Protein AF-A0A2A8VC37-F1 (afdb_monomer)

Structure (mmCIF, N/CA/C/O backbone):
data_AF-A0A2A8VC37-F1
#
_entry.id   AF-A0A2A8VC37-F1
#
loop_
_atom_site.group_PDB
_atom_site.id
_atom_site.type_symbol
_atom_site.label_atom_id
_atom_site.label_alt_id
_atom_site.label_comp_id
_atom_site.label_asym_id
_atom_site.label_entity_id
_atom_site.label_seq_id
_atom_site.pdbx_PDB_ins_code
_atom_site.Cartn_x
_atom_site.Cartn_y
_atom_site.Cartn_z
_atom_site.occupancy
_atom_site.B_iso_or_equiv
_atom_site.auth_seq_id
_atom_site.auth_comp_id
_atom_site.auth_asym_id
_atom_site.auth_atom_id
_atom_site.pdbx_PDB_model_num
ATOM 1 N N . MET A 1 1 ? -17.441 1.521 23.390 1.00 74.12 1 MET A N 1
ATOM 2 C CA . MET A 1 1 ? -16.051 1.049 23.567 1.00 74.12 1 MET A CA 1
ATOM 3 C C . MET A 1 1 ? -15.165 2.245 23.315 1.00 74.12 1 MET A C 1
ATOM 5 O O . MET A 1 1 ? -15.338 2.934 22.315 1.00 74.12 1 MET A O 1
ATOM 9 N N . LYS A 1 2 ? -14.264 2.540 24.245 1.00 77.69 2 LYS A N 1
ATOM 10 C CA . LYS A 1 2 ? -13.383 3.697 24.171 1.00 77.69 2 LYS A CA 1
ATOM 11 C C . LYS A 1 2 ? -12.155 3.332 23.358 1.00 77.69 2 LYS A C 1
ATOM 13 O O . LYS A 1 2 ? -11.422 2.411 23.681 1.00 77.69 2 LYS A O 1
ATOM 18 N N . ILE A 1 3 ? -11.922 4.068 22.295 1.00 78.69 3 ILE A N 1
ATOM 19 C CA . ILE A 1 3 ? -10.670 4.030 21.562 1.00 78.69 3 ILE A CA 1
ATOM 20 C C . ILE A 1 3 ? -9.767 5.064 22.212 1.00 78.69 3 ILE A C 1
ATOM 22 O O . ILE A 1 3 ? -10.138 6.239 22.243 1.00 78.69 3 ILE A O 1
ATOM 26 N N . ARG A 1 4 ? -8.609 4.648 22.724 1.00 81.12 4 ARG A N 1
ATOM 27 C CA . ARG A 1 4 ? -7.583 5.562 23.235 1.00 81.12 4 ARG A CA 1
ATOM 28 C C . ARG A 1 4 ? -6.394 5.565 22.295 1.00 81.12 4 ARG A C 1
ATOM 30 O O . ARG A 1 4 ? -5.964 4.511 21.841 1.00 81.12 4 ARG A O 1
ATOM 37 N N . ASP A 1 5 ? -5.849 6.745 22.031 1.00 82.25 5 ASP A N 1
ATOM 38 C CA . ASP A 1 5 ? -4.567 6.861 21.348 1.00 82.25 5 ASP A CA 1
ATOM 39 C C . ASP A 1 5 ? -3.414 7.277 22.261 1.00 82.25 5 ASP A C 1
ATOM 41 O O . ASP A 1 5 ? -3.589 7.695 23.406 1.00 82.25 5 ASP A O 1
ATOM 45 N N . GLU A 1 6 ? -2.207 7.198 21.708 1.00 81.94 6 GLU A N 1
ATOM 46 C CA . GLU A 1 6 ? -0.953 7.563 22.378 1.00 81.94 6 GLU A CA 1
ATOM 47 C C . GLU A 1 6 ? -0.865 9.061 22.739 1.00 81.94 6 GLU A C 1
ATOM 49 O O . GLU A 1 6 ? 0.010 9.482 23.494 1.00 81.94 6 GLU A O 1
ATOM 54 N N . LEU A 1 7 ? -1.783 9.882 22.216 1.00 80.81 7 LEU A N 1
ATOM 55 C CA . LEU A 1 7 ? -1.942 11.299 22.542 1.00 80.81 7 LEU A CA 1
ATOM 56 C C . LEU A 1 7 ? -3.051 11.530 23.585 1.00 80.81 7 LEU A C 1
ATOM 58 O O . LEU A 1 7 ? -3.430 12.678 23.826 1.00 80.81 7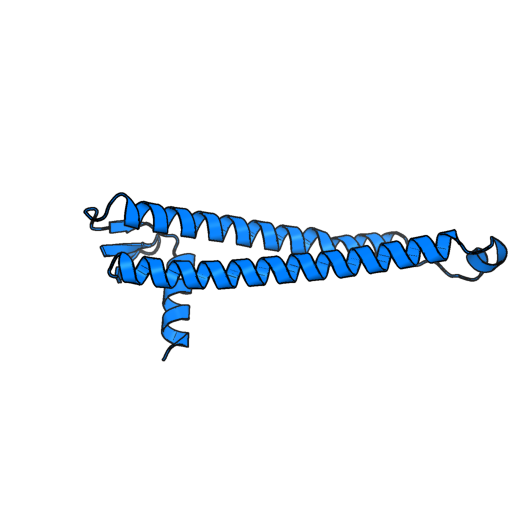 LEU A O 1
ATOM 62 N N . ASN A 1 8 ? -3.559 10.463 24.213 1.00 77.25 8 ASN A N 1
ATOM 63 C CA . ASN A 1 8 ? -4.683 10.459 25.150 1.00 77.25 8 ASN A CA 1
ATOM 64 C C . ASN A 1 8 ? -5.996 11.015 24.568 1.00 77.25 8 ASN A C 1
ATOM 66 O O . ASN A 1 8 ? -6.872 11.455 25.320 1.00 77.25 8 ASN A O 1
ATOM 70 N N . ARG A 1 9 ? -6.176 10.994 23.242 1.00 79.94 9 ARG A N 1
ATOM 71 C CA . ARG A 1 9 ? -7.488 11.249 22.637 1.00 79.94 9 ARG A CA 1
ATOM 72 C C . ARG A 1 9 ? -8.350 10.019 22.871 1.00 79.94 9 ARG A C 1
ATOM 74 O O . ARG A 1 9 ? -7.909 8.896 22.639 1.00 79.94 9 ARG A O 1
ATOM 81 N N . THR A 1 10 ? -9.575 10.247 23.327 1.00 79.62 10 THR A N 1
ATOM 82 C CA . THR 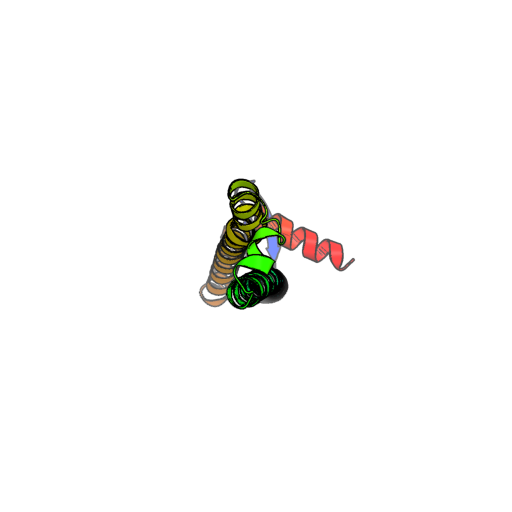A 1 10 ? -10.558 9.185 23.532 1.00 79.62 10 THR A CA 1
ATOM 83 C C . THR A 1 10 ? -11.746 9.406 22.613 1.00 79.62 10 THR A C 1
ATOM 85 O O . THR A 1 10 ? -12.276 10.514 22.531 1.00 79.62 10 THR A O 1
ATOM 88 N N . LEU A 1 11 ? -12.144 8.361 21.895 1.00 79.19 11 LEU A N 1
ATOM 89 C CA . LEU A 1 11 ? -13.354 8.347 21.079 1.00 79.19 11 LEU A CA 1
ATOM 90 C C . LEU A 1 11 ? -14.231 7.189 21.536 1.00 79.19 11 LEU A C 1
ATOM 92 O O . LEU A 1 11 ? -13.720 6.100 21.770 1.00 79.19 11 LEU A O 1
ATOM 96 N N . ASP A 1 12 ? -15.534 7.410 21.665 1.00 81.94 12 ASP A N 1
ATOM 97 C CA . ASP A 1 12 ? -16.471 6.341 22.013 1.00 81.94 12 ASP A CA 1
ATOM 98 C C . ASP A 1 12 ? -17.176 5.854 20.748 1.00 81.94 12 ASP A C 1
ATOM 100 O O . ASP A 1 12 ? -17.815 6.644 20.052 1.00 81.94 12 ASP A O 1
ATOM 104 N N . TYR A 1 13 ? -17.023 4.566 20.454 1.00 79.44 13 TYR A N 1
ATOM 105 C CA . TYR A 1 13 ? -17.675 3.889 19.337 1.00 79.44 13 TYR A CA 1
ATOM 106 C C . TYR A 1 13 ? -18.244 2.546 19.791 1.00 79.44 13 TYR A C 1
ATOM 108 O O . TYR A 1 13 ? -17.675 1.864 20.651 1.00 79.44 13 TYR A O 1
ATOM 116 N N . ALA A 1 14 ? -19.359 2.126 19.196 1.00 82.75 14 ALA A N 1
ATOM 117 C CA . ALA A 1 14 ? -19.774 0.730 19.283 1.00 82.75 14 ALA A CA 1
ATOM 118 C C . ALA A 1 14 ? -18.787 -0.149 18.490 1.00 82.75 14 ALA A C 1
ATOM 120 O O . ALA A 1 14 ? -18.290 0.279 17.449 1.00 82.75 14 ALA A O 1
ATOM 121 N N . CYS A 1 15 ? -18.507 -1.374 18.952 1.00 81.25 15 CYS A N 1
ATOM 122 C CA . CYS A 1 15 ? -17.599 -2.289 18.242 1.00 81.25 15 CYS A CA 1
ATOM 123 C C . CYS A 1 15 ? -18.045 -2.552 16.799 1.00 81.25 15 CYS A C 1
ATOM 125 O O . CYS A 1 15 ? -17.202 -2.610 15.905 1.00 81.25 15 CYS A O 1
ATOM 127 N N . ASP A 1 16 ? -19.354 -2.679 16.578 1.00 83.94 16 ASP A N 1
ATOM 128 C CA . ASP A 1 16 ? -19.926 -2.919 15.251 1.00 83.94 16 ASP A CA 1
ATOM 129 C C . ASP A 1 16 ? -19.687 -1.717 14.325 1.00 83.94 16 ASP A C 1
ATOM 131 O O . ASP A 1 16 ? -19.114 -1.868 13.250 1.00 83.94 16 ASP A O 1
ATOM 135 N N . GLU A 1 17 ? -20.009 -0.506 14.794 1.00 85.31 17 GLU A N 1
ATOM 136 C CA . GLU A 1 17 ? -19.792 0.743 14.049 1.00 85.31 17 GLU A CA 1
ATOM 137 C C . GLU A 1 17 ? -18.307 0.961 13.726 1.00 85.31 17 GLU A C 1
ATOM 139 O O . GLU A 1 17 ? -17.946 1.301 12.599 1.00 85.31 17 GLU A O 1
ATOM 144 N N . LEU A 1 18 ? -17.426 0.724 14.702 1.00 85.25 18 LEU A N 1
ATOM 145 C CA . LEU A 1 18 ? -15.985 0.833 14.501 1.00 85.25 18 LEU A CA 1
ATOM 146 C C . LEU A 1 18 ? -15.486 -0.182 13.471 1.00 85.25 18 LEU A C 1
ATOM 148 O O . LEU A 1 18 ? -14.667 0.160 12.620 1.00 85.25 18 LEU A O 1
ATOM 152 N N . THR A 1 19 ? -15.972 -1.420 13.542 1.00 88.25 19 THR A N 1
ATOM 153 C CA . THR A 1 19 ? -15.583 -2.480 12.610 1.00 88.25 19 THR A CA 1
ATOM 154 C C . THR A 1 19 ? -16.000 -2.133 11.186 1.00 88.25 19 THR A C 1
ATOM 156 O O . THR A 1 19 ? -15.185 -2.285 10.278 1.00 88.25 19 THR A O 1
ATOM 159 N N . ASP A 1 20 ? -17.208 -1.603 10.991 1.00 90.19 20 ASP A N 1
ATOM 160 C CA . ASP A 1 20 ? -17.694 -1.171 9.678 1.00 90.19 20 ASP A CA 1
ATOM 161 C C . ASP A 1 20 ? -16.838 -0.033 9.101 1.00 90.19 20 ASP A C 1
ATOM 163 O O . ASP A 1 20 ? -16.380 -0.117 7.958 1.00 90.19 20 ASP A O 1
ATOM 167 N N . ILE A 1 21 ? -16.538 0.994 9.907 1.00 89.81 21 ILE A N 1
ATOM 168 C CA . ILE A 1 21 ? -15.662 2.109 9.503 1.00 89.81 21 ILE A CA 1
ATOM 169 C C . ILE A 1 21 ? -14.271 1.592 9.116 1.00 89.81 21 ILE A C 1
ATOM 171 O O . ILE A 1 21 ? -13.726 1.946 8.069 1.00 89.81 21 ILE A O 1
ATOM 175 N N . LEU A 1 22 ? -13.680 0.740 9.953 1.00 91.00 22 LEU A N 1
ATOM 176 C CA . LEU A 1 22 ? -12.353 0.181 9.719 1.00 91.00 22 LEU A CA 1
ATOM 177 C C . LEU A 1 22 ? -12.311 -0.719 8.479 1.00 91.00 22 LEU A C 1
ATOM 179 O O . LEU A 1 22 ? -11.320 -0.706 7.745 1.00 91.00 22 LEU A O 1
ATOM 183 N N . GLN A 1 23 ? -13.377 -1.473 8.216 1.00 93.19 23 GLN A N 1
ATOM 184 C CA . GLN A 1 23 ? -13.493 -2.330 7.042 1.00 93.19 23 GLN A CA 1
ATOM 185 C C . GLN A 1 23 ? -13.562 -1.509 5.746 1.00 93.19 23 GLN A C 1
ATOM 187 O O . GLN A 1 23 ? -12.969 -1.905 4.735 1.00 93.19 23 GLN A O 1
ATOM 192 N N . ASP A 1 24 ? -14.226 -0.354 5.772 1.00 92.81 24 ASP A N 1
ATOM 193 C CA . ASP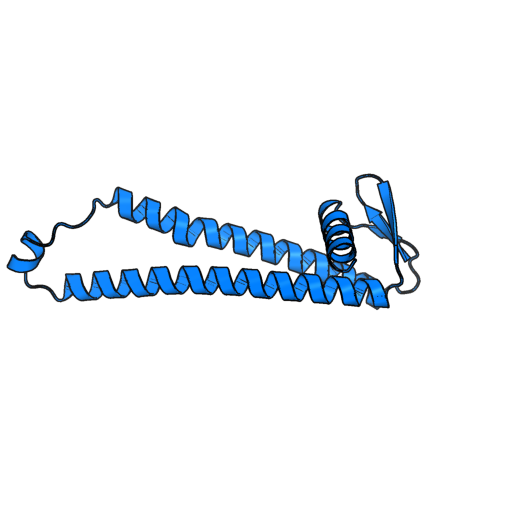 A 1 24 ? -14.273 0.548 4.624 1.00 92.81 24 ASP A CA 1
ATOM 194 C C . ASP A 1 24 ? -12.919 1.234 4.379 1.00 92.81 24 ASP A C 1
ATOM 196 O O . ASP A 1 24 ? -12.378 1.182 3.269 1.00 92.81 24 ASP A O 1
ATOM 200 N N . ILE A 1 25 ? -12.278 1.748 5.438 1.00 92.44 25 ILE A N 1
ATOM 201 C CA . ILE A 1 25 ? -10.911 2.294 5.362 1.00 92.44 25 ILE A CA 1
ATOM 202 C C . ILE A 1 25 ? -9.947 1.242 4.799 1.00 92.44 25 ILE A C 1
ATOM 204 O O . ILE A 1 25 ? -9.158 1.537 3.896 1.00 92.44 25 ILE A O 1
ATOM 208 N N . LYS A 1 26 ? -10.022 -0.003 5.287 1.00 93.88 26 LYS A N 1
ATOM 209 C CA . LYS A 1 26 ? -9.228 -1.120 4.764 1.00 93.88 26 LYS A CA 1
ATOM 210 C C . LYS A 1 26 ? -9.463 -1.321 3.268 1.00 93.88 26 LYS A C 1
ATOM 212 O O . LYS A 1 26 ? -8.490 -1.405 2.520 1.00 93.88 26 LYS A O 1
ATOM 217 N N . SER A 1 27 ? -10.717 -1.342 2.825 1.00 94.88 27 SER A N 1
ATOM 218 C CA . SER A 1 27 ? -11.076 -1.532 1.413 1.00 94.88 27 SER A CA 1
ATOM 219 C C . SER A 1 27 ? -10.503 -0.419 0.526 1.00 94.88 27 SER A C 1
ATOM 221 O O . SER A 1 27 ? -9.914 -0.686 -0.525 1.00 94.88 27 SER A O 1
ATOM 223 N N . HIS A 1 28 ? -10.571 0.835 0.981 1.00 93.56 28 HIS A N 1
ATOM 224 C CA . HIS A 1 28 ? -9.945 1.968 0.297 1.00 93.56 28 HIS A CA 1
ATOM 225 C C . HIS A 1 28 ? -8.419 1.827 0.187 1.00 93.56 28 HIS A C 1
ATOM 227 O O . HIS A 1 28 ? -7.837 2.096 -0.868 1.00 93.56 28 HIS A O 1
ATOM 233 N N . ARG A 1 29 ? -7.758 1.368 1.253 1.00 93.12 29 ARG A N 1
ATOM 234 C CA . ARG A 1 29 ? -6.305 1.133 1.270 1.00 93.12 29 ARG A CA 1
ATOM 235 C C . ARG A 1 29 ? -5.889 -0.037 0.381 1.00 93.12 29 ARG A C 1
ATOM 237 O O . ARG A 1 29 ? -4.859 0.037 -0.290 1.00 93.12 29 ARG A O 1
ATOM 244 N N . GLU A 1 30 ? -6.685 -1.099 0.328 1.00 94.94 30 GLU A N 1
ATOM 245 C CA . GLU A 1 30 ? -6.473 -2.220 -0.591 1.00 94.94 30 GLU A CA 1
ATOM 246 C C . GLU A 1 30 ? -6.567 -1.767 -2.052 1.00 94.94 30 GLU A C 1
ATOM 248 O O . GLU A 1 30 ? -5.699 -2.114 -2.859 1.00 94.94 30 GLU A O 1
ATOM 253 N N . HIS A 1 31 ? -7.540 -0.910 -2.371 1.00 96.06 31 HIS A N 1
ATOM 254 C CA . HIS A 1 31 ? -7.655 -0.308 -3.696 1.00 96.06 31 HIS A CA 1
ATOM 255 C C . HIS A 1 31 ? -6.426 0.543 -4.060 1.00 96.06 31 HIS A C 1
ATOM 257 O O . HIS A 1 31 ? -5.842 0.366 -5.131 1.00 96.06 31 HIS A O 1
ATOM 263 N N . GLU A 1 32 ? -5.971 1.413 -3.151 1.00 94.62 32 GLU A N 1
ATOM 264 C CA . GLU A 1 32 ? -4.757 2.225 -3.331 1.00 94.62 32 GLU A CA 1
ATOM 265 C C . GLU A 1 32 ? -3.516 1.346 -3.586 1.00 94.62 32 GLU A C 1
ATOM 267 O O . GLU A 1 32 ? -2.708 1.610 -4.487 1.00 94.62 32 GLU A O 1
ATOM 272 N N . MET A 1 33 ? -3.381 0.252 -2.833 1.00 95.81 33 MET A N 1
ATOM 273 C CA . MET A 1 33 ? -2.312 -0.723 -3.027 1.00 95.81 33 MET A CA 1
ATOM 274 C C . MET A 1 33 ? -2.371 -1.357 -4.427 1.00 95.81 33 MET A C 1
ATOM 276 O O . MET A 1 33 ? -1.329 -1.523 -5.073 1.00 95.81 33 MET A O 1
ATOM 280 N N . ASP A 1 34 ? -3.556 -1.723 -4.907 1.00 96.50 34 ASP A N 1
ATOM 281 C CA . ASP A 1 34 ? -3.726 -2.327 -6.227 1.00 96.50 34 ASP A CA 1
ATOM 282 C C . ASP A 1 34 ? -3.448 -1.341 -7.363 1.00 96.50 34 ASP A C 1
ATOM 284 O O . ASP A 1 34 ? -2.811 -1.715 -8.357 1.00 96.50 34 ASP A O 1
ATOM 288 N N . GLU A 1 35 ? -3.782 -0.061 -7.194 1.00 96.75 35 GLU A N 1
ATOM 289 C CA . GLU A 1 35 ? -3.347 0.975 -8.128 1.00 96.75 35 GLU A CA 1
ATOM 290 C C . GLU A 1 35 ? -1.820 1.063 -8.221 1.00 96.75 35 GLU A C 1
ATOM 292 O O . GLU A 1 35 ? -1.264 1.164 -9.320 1.00 96.75 35 GLU A O 1
ATOM 297 N N . LEU A 1 36 ? -1.116 1.037 -7.084 1.00 95.56 36 LEU A N 1
ATOM 298 C CA . LEU A 1 36 ? 0.348 1.087 -7.060 1.00 95.56 36 LEU A CA 1
ATOM 299 C C . LEU A 1 36 ? 0.951 -0.125 -7.775 1.00 95.56 36 LEU A C 1
ATOM 301 O O . LEU A 1 36 ? 1.845 0.046 -8.611 1.00 95.56 36 LEU A O 1
ATOM 305 N N . LYS A 1 37 ? 0.425 -1.331 -7.522 1.00 95.50 37 LYS A N 1
ATOM 306 C CA . LYS A 1 37 ? 0.830 -2.551 -8.240 1.00 95.50 37 LYS A CA 1
ATOM 307 C C . LYS A 1 37 ? 0.595 -2.415 -9.742 1.00 95.50 37 LYS A C 1
ATOM 309 O O . LYS A 1 37 ? 1.480 -2.744 -10.532 1.00 95.50 37 LYS A O 1
ATOM 314 N N . HIS A 1 38 ? -0.559 -1.891 -10.153 1.00 96.81 38 HIS A N 1
ATOM 315 C CA . HIS A 1 38 ? -0.870 -1.686 -11.565 1.00 96.81 38 HIS A CA 1
ATOM 316 C C . HIS A 1 38 ? 0.096 -0.687 -12.222 1.00 96.81 38 HIS A C 1
ATOM 318 O O . HIS A 1 38 ? 0.603 -0.927 -13.321 1.00 96.81 38 HIS A O 1
ATOM 324 N N . LYS A 1 39 ? 0.418 0.412 -11.529 1.00 95.44 39 LYS A N 1
ATOM 325 C CA . LYS A 1 39 ? 1.384 1.419 -11.988 1.00 95.44 39 LYS A CA 1
ATOM 326 C C . LYS A 1 39 ? 2.803 0.839 -12.120 1.00 95.44 39 LYS A C 1
ATOM 328 O O . LYS A 1 39 ? 3.508 1.219 -13.056 1.00 95.44 39 LYS A O 1
ATOM 333 N N . ILE A 1 40 ? 3.221 -0.067 -11.228 1.0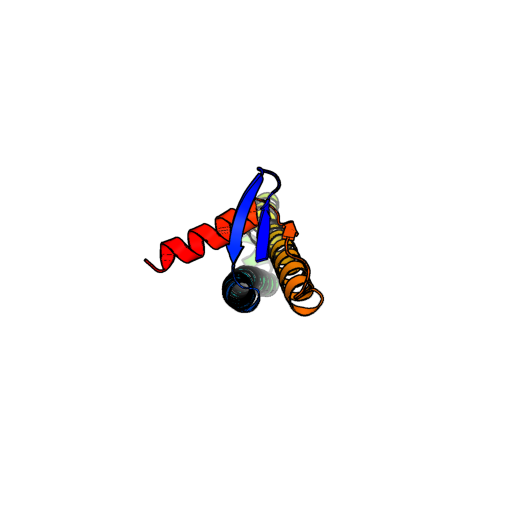0 95.38 40 ILE A N 1
ATOM 334 C CA . ILE A 1 40 ? 4.493 -0.810 -11.340 1.00 95.38 40 ILE A CA 1
ATOM 335 C C . ILE A 1 40 ? 4.459 -1.733 -12.562 1.00 95.38 40 ILE A C 1
ATOM 337 O O . ILE A 1 40 ? 5.318 -1.621 -13.433 1.00 95.38 40 ILE A O 1
ATOM 341 N N . LYS A 1 41 ? 3.427 -2.577 -12.678 1.00 96.06 41 LYS A N 1
ATOM 342 C CA . LYS A 1 41 ? 3.285 -3.537 -13.782 1.00 96.06 41 LYS A CA 1
ATOM 343 C C . LYS A 1 41 ? 3.349 -2.852 -15.147 1.00 96.06 41 LYS A C 1
ATOM 345 O O . LYS A 1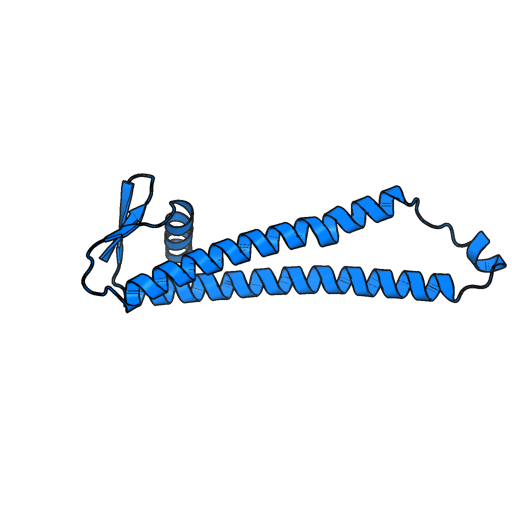 41 ? 4.095 -3.278 -16.021 1.00 96.06 41 LYS A O 1
ATOM 350 N N . ARG A 1 42 ? 2.635 -1.734 -15.317 1.00 96.06 42 ARG A N 1
ATOM 351 C CA . ARG A 1 42 ? 2.676 -0.942 -16.557 1.00 96.06 42 ARG A CA 1
ATOM 352 C C . ARG A 1 42 ? 4.075 -0.429 -16.898 1.00 96.06 42 ARG A C 1
ATOM 354 O O . ARG A 1 42 ? 4.427 -0.379 -18.075 1.00 96.06 42 ARG A O 1
ATOM 361 N N . TYR A 1 43 ? 4.851 -0.014 -15.897 1.00 94.69 43 TYR A N 1
ATOM 362 C CA . TYR A 1 43 ? 6.228 0.430 -16.106 1.00 94.69 43 TYR A CA 1
ATOM 363 C C . TYR A 1 43 ? 7.120 -0.735 -16.55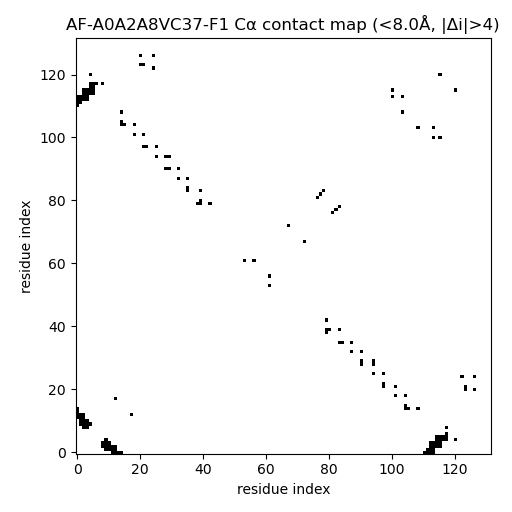3 1.00 94.69 43 TYR A C 1
ATOM 365 O O . TYR A 1 43 ? 7.844 -0.609 -17.539 1.00 94.69 43 TYR A O 1
ATOM 373 N N . GLU A 1 44 ? 7.023 -1.881 -15.879 1.00 93.50 44 GLU A N 1
ATOM 374 C CA . GLU A 1 44 ? 7.811 -3.072 -16.207 1.00 93.50 44 GLU A CA 1
ATOM 375 C C . GLU A 1 44 ? 7.467 -3.643 -17.585 1.00 93.50 44 GLU A C 1
ATOM 377 O O . GLU A 1 44 ? 8.370 -3.965 -18.356 1.00 93.50 44 GLU A O 1
ATOM 382 N N . ASP A 1 45 ? 6.181 -3.715 -17.935 1.00 95.06 45 ASP A N 1
ATOM 383 C CA . ASP A 1 45 ? 5.735 -4.192 -19.246 1.00 95.06 45 ASP A CA 1
ATOM 384 C C . ASP A 1 45 ? 6.236 -3.270 -20.368 1.00 95.06 45 ASP A C 1
ATOM 386 O O . ASP A 1 45 ? 6.736 -3.750 -21.390 1.00 95.06 45 ASP A O 1
ATOM 390 N N . LYS A 1 46 ? 6.203 -1.945 -20.153 1.00 92.81 46 LYS A N 1
ATOM 391 C CA . LYS A 1 46 ? 6.790 -0.970 -21.083 1.00 92.81 46 LYS A CA 1
ATOM 392 C C . LYS A 1 46 ? 8.297 -1.190 -21.241 1.00 92.81 46 LYS A C 1
ATOM 394 O O . LYS A 1 46 ? 8.781 -1.263 -22.369 1.00 92.81 46 LYS A O 1
ATOM 399 N N . LYS A 1 47 ? 9.039 -1.348 -20.138 1.00 90.81 47 LYS A N 1
ATOM 400 C CA . LYS A 1 47 ? 10.489 -1.603 -20.182 1.00 90.81 47 LYS A CA 1
ATOM 401 C C . LYS A 1 47 ? 10.825 -2.917 -20.880 1.00 90.81 47 LYS A C 1
ATOM 403 O O . LYS A 1 47 ? 11.721 -2.946 -21.720 1.00 90.81 47 LYS A O 1
ATOM 408 N N . ARG A 1 48 ? 10.071 -3.986 -20.620 1.00 90.50 48 ARG A N 1
ATOM 409 C CA . ARG A 1 48 ? 10.250 -5.280 -21.292 1.00 90.50 48 ARG A CA 1
ATOM 410 C C . ARG A 1 48 ? 10.007 -5.174 -22.798 1.00 90.50 48 ARG A C 1
ATOM 412 O O . ARG A 1 48 ? 10.747 -5.777 -23.576 1.00 90.50 48 ARG A O 1
ATOM 419 N N . ALA A 1 49 ? 9.007 -4.401 -23.220 1.00 91.69 49 ALA A N 1
ATOM 420 C CA . ALA A 1 49 ? 8.739 -4.155 -24.634 1.00 91.69 49 ALA A CA 1
ATOM 421 C C . ALA A 1 49 ? 9.876 -3.357 -25.301 1.00 91.69 49 ALA A C 1
ATOM 423 O O . ALA A 1 49 ? 10.348 -3.756 -26.365 1.00 91.69 49 ALA A O 1
ATOM 424 N N . GLU A 1 50 ? 10.370 -2.295 -24.652 1.00 88.81 50 GLU A N 1
ATOM 425 C CA . GLU A 1 50 ? 11.523 -1.503 -25.116 1.00 88.81 50 GLU A CA 1
ATOM 426 C C . GLU A 1 50 ? 12.784 -2.367 -25.272 1.00 88.81 50 GLU A C 1
ATOM 428 O O . GLU A 1 50 ? 13.470 -2.307 -26.296 1.00 88.81 50 GLU A O 1
ATOM 433 N N . GLU A 1 51 ? 13.078 -3.217 -24.287 1.00 87.44 51 GLU A N 1
ATOM 434 C CA . GLU A 1 51 ? 14.224 -4.125 -24.331 1.00 87.44 51 GLU A CA 1
ATOM 435 C C . GLU A 1 51 ? 14.089 -5.187 -25.420 1.00 87.44 51 GLU A C 1
ATOM 437 O O . GLU A 1 51 ? 15.060 -5.470 -26.125 1.00 87.44 51 GLU A O 1
ATOM 442 N N . THR A 1 52 ? 12.899 -5.767 -25.578 1.00 89.44 52 THR A N 1
ATOM 443 C CA . THR A 1 52 ? 12.622 -6.774 -26.613 1.00 89.44 52 THR A CA 1
ATOM 444 C C . THR A 1 52 ? 12.773 -6.168 -28.004 1.00 89.44 52 THR A C 1
ATOM 446 O O . THR A 1 52 ? 13.469 -6.730 -28.855 1.00 89.44 52 THR A O 1
ATOM 449 N N . PHE A 1 53 ? 12.207 -4.977 -28.210 1.00 87.38 53 PHE A N 1
ATOM 450 C CA . PHE A 1 53 ? 12.369 -4.212 -29.440 1.00 87.38 53 PHE A CA 1
ATOM 451 C C . PHE A 1 53 ? 13.847 -3.937 -29.719 1.00 87.38 53 PHE A C 1
ATOM 453 O O . PHE A 1 53 ? 14.345 -4.317 -30.777 1.00 87.38 53 PHE A O 1
ATOM 460 N N . TYR A 1 54 ? 14.587 -3.384 -28.753 1.00 84.31 54 TYR A N 1
ATOM 461 C CA . TYR A 1 54 ? 16.012 -3.105 -28.923 1.00 84.31 54 TYR A CA 1
ATOM 462 C C . TYR A 1 54 ? 16.817 -4.371 -29.234 1.00 84.31 54 TYR A C 1
ATOM 464 O O . TYR A 1 54 ? 17.665 -4.358 -30.124 1.00 84.31 54 TYR A O 1
ATOM 472 N N . ARG A 1 55 ? 16.547 -5.491 -28.549 1.00 85.56 55 ARG A N 1
ATOM 473 C CA . ARG A 1 55 ? 17.215 -6.775 -28.814 1.00 85.56 55 ARG A CA 1
ATOM 474 C C . ARG A 1 55 ? 16.980 -7.255 -30.246 1.00 85.56 55 ARG A C 1
ATOM 476 O O . ARG A 1 55 ? 17.949 -7.707 -30.859 1.00 85.56 55 ARG A O 1
ATOM 483 N N . SER A 1 56 ? 15.764 -7.086 -30.771 1.00 88.19 56 SER A N 1
ATOM 484 C CA . SER A 1 56 ? 15.372 -7.468 -32.137 1.00 88.19 56 SER A CA 1
ATOM 485 C C . SER A 1 56 ? 16.027 -6.632 -33.248 1.00 88.19 56 SER A C 1
ATOM 487 O O . SER A 1 56 ? 16.072 -7.063 -34.398 1.00 88.19 56 SER A O 1
ATOM 489 N N . LEU A 1 57 ? 16.575 -5.452 -32.926 1.00 87.00 57 LEU A N 1
ATOM 490 C CA . LEU A 1 57 ? 17.237 -4.594 -33.910 1.00 87.00 57 LEU A CA 1
ATOM 491 C C . LEU A 1 57 ? 18.565 -5.192 -34.400 1.00 87.00 57 LEU A C 1
ATOM 493 O O . LEU A 1 57 ? 19.349 -5.765 -33.633 1.00 87.00 57 LEU A O 1
ATOM 497 N N . SER A 1 58 ? 18.857 -4.972 -35.685 1.00 87.12 58 SER A N 1
ATOM 498 C CA . SER A 1 58 ? 20.156 -5.296 -36.280 1.00 87.12 58 SER A CA 1
ATOM 499 C C . SER A 1 58 ? 21.279 -4.416 -35.700 1.00 87.12 58 SER A C 1
ATOM 501 O O . SER A 1 58 ? 21.002 -3.314 -35.215 1.00 87.12 58 SER A O 1
ATOM 503 N N . PRO A 1 59 ? 22.555 -4.849 -35.763 1.00 82.62 59 PRO A N 1
ATOM 504 C CA . PRO A 1 59 ? 23.685 -4.091 -35.212 1.00 82.62 59 PRO A CA 1
ATOM 505 C C . PRO A 1 59 ? 23.784 -2.654 -35.741 1.00 82.62 59 PRO A C 1
ATOM 507 O O . PRO A 1 59 ? 24.012 -1.728 -34.969 1.00 82.62 59 PRO A O 1
ATOM 510 N N . VAL A 1 60 ? 23.520 -2.456 -37.037 1.00 86.19 60 VAL A N 1
ATOM 511 C CA . VAL A 1 60 ? 23.516 -1.126 -37.668 1.00 86.19 60 VAL A CA 1
ATOM 512 C C . VAL A 1 60 ? 22.427 -0.242 -37.058 1.00 86.19 60 VAL A C 1
ATOM 514 O O . VAL A 1 60 ? 22.695 0.890 -36.676 1.00 86.19 60 VAL A O 1
ATOM 517 N N . ARG A 1 61 ? 21.204 -0.760 -36.884 1.00 82.94 61 ARG A N 1
ATOM 518 C CA . ARG A 1 61 ? 20.105 -0.000 -36.263 1.00 82.94 61 ARG A CA 1
ATOM 519 C C . ARG A 1 61 ? 20.350 0.279 -34.778 1.00 82.94 61 ARG A C 1
ATOM 521 O O . ARG A 1 61 ? 19.970 1.344 -34.312 1.00 82.94 61 ARG A O 1
ATOM 528 N N . LYS A 1 62 ? 21.010 -0.630 -34.049 1.00 83.00 62 LYS A N 1
ATOM 529 C CA . LYS A 1 62 ? 21.418 -0.413 -32.647 1.00 83.00 62 LYS A CA 1
ATOM 530 C C . LYS A 1 62 ? 22.408 0.739 -32.503 1.00 83.00 62 LYS A C 1
ATOM 532 O O . LYS A 1 62 ? 22.302 1.491 -31.547 1.00 83.00 62 LYS A O 1
ATOM 537 N N . PHE A 1 63 ? 23.323 0.898 -33.458 1.00 79.38 63 PHE A N 1
ATOM 538 C CA . PHE A 1 63 ? 24.285 2.000 -33.452 1.00 79.38 63 PHE A CA 1
ATOM 539 C C . PHE A 1 63 ? 23.603 3.373 -33.567 1.00 79.38 63 PHE A C 1
ATOM 541 O O . PHE A 1 63 ? 24.011 4.320 -32.902 1.00 79.38 63 PHE A O 1
ATOM 548 N N . PHE A 1 64 ? 22.527 3.472 -34.356 1.00 81.38 64 PHE A N 1
ATOM 549 C CA . PHE A 1 64 ? 21.752 4.711 -34.502 1.00 81.38 64 PHE A CA 1
ATOM 550 C C . PHE A 1 64 ? 20.655 4.893 -33.437 1.00 81.38 64 PHE A C 1
ATOM 552 O O . PHE A 1 64 ? 20.201 6.012 -33.207 1.00 81.38 64 PHE A O 1
ATOM 559 N N . ALA A 1 65 ? 20.227 3.821 -32.766 1.00 73.38 65 ALA A N 1
ATOM 560 C CA . ALA A 1 65 ? 19.274 3.878 -31.662 1.00 73.38 65 ALA A CA 1
ATOM 561 C C . ALA A 1 65 ? 20.000 4.268 -30.364 1.00 73.38 65 ALA A C 1
ATOM 563 O O . ALA A 1 65 ? 20.393 3.408 -29.577 1.00 73.38 65 ALA A O 1
ATOM 564 N N . SER A 1 66 ? 20.205 5.571 -30.154 1.00 66.56 66 SER A N 1
ATOM 565 C CA . SER A 1 66 ? 20.839 6.104 -28.940 1.00 66.56 66 SER A CA 1
ATOM 566 C C . SER A 1 66 ? 20.153 5.563 -27.678 1.00 66.56 66 SER A C 1
ATOM 568 O O . SER A 1 66 ? 18.966 5.808 -27.445 1.00 66.56 66 SER A O 1
ATOM 570 N N . ARG A 1 67 ? 20.887 4.787 -26.871 1.00 70.19 67 ARG A N 1
ATOM 571 C CA . ARG A 1 67 ? 20.384 4.213 -25.619 1.00 70.19 67 ARG A CA 1
ATOM 572 C C . ARG A 1 67 ? 20.575 5.233 -24.491 1.00 70.19 67 ARG A C 1
ATOM 574 O O . ARG A 1 67 ? 21.689 5.732 -24.334 1.00 70.19 67 ARG A O 1
ATOM 581 N N . PRO A 1 68 ? 19.544 5.519 -23.673 1.00 72.31 68 PRO A N 1
ATOM 582 C CA . PRO A 1 68 ? 19.712 6.402 -22.529 1.00 72.31 68 PRO A CA 1
ATOM 583 C C . PRO A 1 68 ? 20.784 5.853 -21.568 1.00 72.31 68 PRO A C 1
ATOM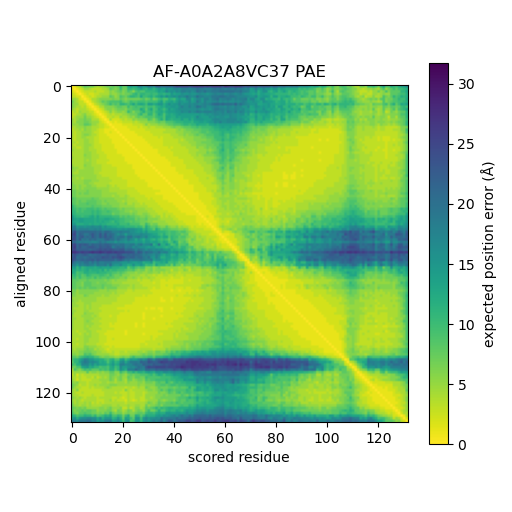 585 O O . PRO A 1 68 ? 20.883 4.629 -21.405 1.00 72.31 68 PRO A O 1
ATOM 588 N N . PRO A 1 69 ? 21.580 6.727 -20.923 1.00 77.38 69 PRO A N 1
ATOM 589 C CA . PRO A 1 69 ? 22.640 6.303 -20.015 1.00 77.38 69 PRO A CA 1
ATOM 590 C C . PRO A 1 69 ? 22.101 5.422 -18.884 1.00 77.38 69 PRO A C 1
ATOM 592 O O . PRO A 1 69 ? 21.007 5.657 -18.365 1.00 77.38 69 PRO A O 1
ATOM 595 N N . SER A 1 70 ? 22.894 4.434 -18.459 1.00 76.19 70 SER A N 1
ATOM 596 C CA . SER A 1 70 ? 22.516 3.457 -17.423 1.00 76.19 70 SER A CA 1
ATOM 597 C C . SER A 1 70 ? 22.029 4.108 -16.123 1.00 76.19 70 SER A C 1
ATOM 599 O O . SER A 1 70 ? 21.101 3.607 -15.491 1.00 76.19 70 SER A O 1
ATOM 601 N N . HIS A 1 71 ? 22.600 5.258 -15.755 1.00 74.94 71 HIS A N 1
ATOM 602 C CA . HIS A 1 71 ? 22.204 6.016 -14.570 1.00 74.94 71 HIS A CA 1
ATOM 603 C C . HIS A 1 71 ? 20.739 6.482 -14.621 1.00 74.94 71 HIS A C 1
ATOM 605 O O . HIS A 1 71 ? 20.012 6.322 -13.644 1.00 74.94 71 HIS A O 1
ATOM 611 N N . HIS A 1 72 ? 20.265 6.994 -15.762 1.00 82.75 72 HIS A N 1
ATOM 612 C CA . HIS A 1 72 ? 18.864 7.413 -15.898 1.00 82.75 72 HIS A CA 1
ATOM 613 C C . HIS A 1 72 ? 17.909 6.227 -15.741 1.00 82.75 72 HIS A C 1
ATOM 615 O O . HIS A 1 72 ? 16.898 6.338 -15.053 1.00 82.75 72 HIS A O 1
ATOM 621 N N . GLN A 1 73 ? 18.273 5.063 -16.288 1.00 82.75 73 GLN A N 1
ATOM 622 C CA . GLN A 1 73 ? 17.471 3.844 -16.155 1.00 82.75 73 GLN A CA 1
ATOM 623 C C . GLN A 1 73 ? 17.368 3.380 -14.691 1.00 82.75 73 GLN A C 1
ATOM 625 O O . GLN A 1 73 ? 16.297 2.970 -14.246 1.00 82.75 73 GLN A O 1
ATOM 630 N N . ALA A 1 74 ? 18.457 3.485 -13.923 1.00 86.62 74 ALA A N 1
ATOM 631 C CA . ALA A 1 74 ? 18.468 3.129 -12.505 1.00 86.62 74 ALA A CA 1
ATOM 632 C C . ALA A 1 74 ? 17.607 4.078 -11.652 1.00 86.62 74 ALA A C 1
ATOM 634 O O . ALA A 1 74 ? 16.861 3.617 -10.785 1.00 86.62 74 ALA A O 1
ATOM 635 N N . VAL A 1 75 ? 17.676 5.388 -11.918 1.00 90.62 75 VAL A N 1
ATOM 636 C CA . VAL A 1 75 ? 16.851 6.395 -11.230 1.00 90.62 75 VAL A CA 1
ATOM 637 C C . VAL A 1 75 ? 15.368 6.182 -11.532 1.00 90.62 75 VAL A C 1
ATOM 639 O O . VAL A 1 75 ? 14.558 6.151 -10.607 1.00 90.62 75 VAL A O 1
ATOM 642 N N . GLU A 1 76 ? 15.010 5.961 -12.799 1.00 88.75 76 GLU A N 1
ATOM 643 C CA . GLU A 1 76 ? 13.628 5.653 -13.187 1.00 88.75 76 GLU A CA 1
ATOM 644 C C . GLU A 1 76 ? 13.099 4.416 -12.452 1.00 88.75 76 GLU A C 1
ATOM 646 O O . GLU A 1 76 ? 11.989 4.440 -11.921 1.00 88.75 76 GLU A O 1
ATOM 651 N N . TYR A 1 77 ? 13.895 3.346 -12.381 1.00 90.69 77 TYR A N 1
ATOM 652 C CA . TYR A 1 77 ? 13.501 2.123 -11.685 1.00 90.69 77 TYR A CA 1
ATOM 653 C C . TYR A 1 77 ? 13.313 2.354 -10.180 1.00 90.69 77 TYR A C 1
ATOM 655 O O . TYR A 1 77 ? 12.365 1.849 -9.574 1.00 90.69 77 TYR A O 1
ATOM 663 N N . MET A 1 78 ? 14.195 3.138 -9.559 1.00 92.69 78 MET A N 1
ATOM 664 C CA . MET A 1 78 ? 14.082 3.481 -8.143 1.00 92.69 78 MET A CA 1
ATOM 665 C C . MET A 1 78 ? 12.749 4.180 -7.844 1.00 92.69 78 MET A C 1
ATOM 667 O O . MET A 1 78 ? 12.007 3.722 -6.977 1.00 92.69 78 MET A O 1
ATOM 671 N N . VAL A 1 79 ? 12.406 5.215 -8.612 1.00 92.38 79 VAL A N 1
ATOM 672 C CA . VAL A 1 79 ? 11.191 6.015 -8.390 1.00 92.38 79 VAL A CA 1
ATOM 673 C C . VAL A 1 79 ? 9.922 5.240 -8.758 1.00 92.38 79 VAL A C 1
ATOM 675 O O . VAL A 1 79 ? 8.931 5.261 -8.027 1.00 92.38 79 VAL A O 1
ATOM 678 N N . HIS A 1 80 ? 9.917 4.539 -9.894 1.00 91.50 80 HIS A N 1
ATOM 679 C CA . HIS A 1 80 ? 8.703 3.900 -10.409 1.00 91.50 80 HIS A CA 1
ATOM 680 C C . HIS A 1 80 ? 8.421 2.516 -9.834 1.00 91.50 80 HIS A C 1
ATOM 682 O O . HIS A 1 80 ? 7.273 2.072 -9.914 1.00 91.50 80 HIS A O 1
ATOM 688 N N . VAL A 1 81 ? 9.428 1.855 -9.258 1.00 93.94 81 VAL A N 1
ATOM 689 C CA . VAL A 1 81 ? 9.289 0.515 -8.680 1.00 93.94 81 VAL A CA 1
ATOM 690 C C . VAL A 1 81 ? 9.610 0.536 -7.193 1.00 93.94 81 VAL A C 1
ATOM 692 O O . VAL A 1 81 ? 8.717 0.295 -6.385 1.00 93.94 81 VAL A O 1
ATOM 695 N N . LYS A 1 82 ? 10.852 0.853 -6.799 1.00 94.44 82 LYS A N 1
ATOM 696 C CA . LYS A 1 82 ? 11.277 0.701 -5.394 1.00 94.44 82 LYS A CA 1
ATOM 697 C C . LYS A 1 82 ? 10.487 1.586 -4.438 1.00 94.44 82 LYS A C 1
ATOM 699 O O . LYS A 1 82 ? 10.030 1.093 -3.410 1.00 94.44 82 LYS A O 1
ATOM 704 N N . ASP A 1 83 ? 10.305 2.860 -4.760 1.00 94.25 83 ASP A N 1
ATOM 705 C CA . ASP A 1 83 ? 9.591 3.771 -3.863 1.00 94.25 83 ASP A CA 1
ATOM 706 C C . ASP A 1 83 ? 8.098 3.435 -3.775 1.00 94.25 83 ASP A C 1
ATOM 708 O O . ASP A 1 83 ? 7.514 3.498 -2.695 1.00 94.25 83 ASP A O 1
ATOM 712 N N . ARG A 1 84 ? 7.496 2.941 -4.863 1.00 94.44 84 ARG A N 1
ATOM 713 C CA . ARG A 1 84 ? 6.115 2.434 -4.841 1.00 94.44 84 ARG A CA 1
ATOM 714 C C . ARG A 1 84 ? 5.972 1.144 -4.039 1.00 94.44 84 ARG A C 1
ATOM 716 O O . ARG A 1 84 ? 4.989 0.982 -3.326 1.00 94.44 84 ARG A O 1
ATOM 723 N N . LEU A 1 85 ? 6.954 0.244 -4.093 1.00 95.06 85 LEU A N 1
ATOM 724 C CA . LEU A 1 85 ? 6.975 -0.945 -3.235 1.00 95.06 85 LEU A CA 1
ATOM 725 C C . LEU A 1 85 ? 7.081 -0.574 -1.752 1.00 95.06 85 LEU A C 1
ATOM 727 O O . LEU A 1 85 ? 6.415 -1.193 -0.926 1.00 95.06 85 LEU A O 1
ATOM 731 N N . LYS A 1 86 ? 7.861 0.459 -1.407 1.00 96.12 86 LYS A N 1
ATOM 732 C CA . LYS A 1 86 ? 7.886 0.987 -0.033 1.00 96.12 86 LYS A CA 1
ATOM 733 C C . LYS A 1 86 ? 6.511 1.509 0.386 1.00 96.12 86 LYS A C 1
ATOM 735 O O . LYS A 1 86 ? 6.067 1.179 1.477 1.00 96.12 86 LYS A O 1
ATOM 740 N N . GLN A 1 87 ? 5.825 2.258 -0.481 1.00 94.88 87 GLN A N 1
ATOM 741 C CA . GLN A 1 87 ? 4.455 2.722 -0.215 1.00 94.88 87 GLN A CA 1
ATOM 742 C C . GLN A 1 87 ? 3.493 1.547 0.007 1.00 94.88 87 GLN A C 1
ATOM 744 O O . GLN A 1 87 ? 2.748 1.547 0.979 1.00 94.88 87 GLN A O 1
ATOM 749 N N . ILE A 1 88 ? 3.574 0.500 -0.822 1.00 95.50 88 ILE A N 1
ATOM 750 C CA . ILE A 1 88 ? 2.793 -0.732 -0.638 1.00 95.50 88 ILE A CA 1
ATOM 751 C C . ILE A 1 88 ? 3.071 -1.371 0.729 1.00 95.50 88 ILE A C 1
ATOM 753 O O . ILE A 1 88 ? 2.135 -1.815 1.385 1.00 95.50 88 ILE A O 1
ATOM 757 N N . ASN A 1 89 ? 4.329 -1.427 1.174 1.00 95.56 89 ASN A N 1
ATOM 758 C CA . ASN A 1 89 ? 4.658 -1.990 2.486 1.00 95.56 89 ASN A CA 1
ATOM 759 C C . ASN A 1 89 ? 4.056 -1.164 3.629 1.00 95.56 89 ASN A C 1
ATOM 761 O O . ASN A 1 89 ? 3.462 -1.742 4.531 1.00 95.56 89 ASN A O 1
ATOM 765 N N . VAL A 1 90 ? 4.113 0.169 3.543 1.00 94.62 90 VAL A N 1
ATOM 766 C CA . VAL A 1 90 ? 3.452 1.052 4.519 1.00 94.62 90 VAL A CA 1
ATOM 767 C C . VAL A 1 90 ? 1.943 0.800 4.551 1.00 94.62 90 VAL A C 1
ATOM 769 O O . VAL A 1 90 ? 1.363 0.700 5.628 1.00 94.62 90 VAL A O 1
ATOM 772 N N . ILE A 1 91 ? 1.301 0.653 3.388 1.00 93.75 91 ILE A N 1
ATOM 773 C CA . ILE A 1 91 ? -0.133 0.344 3.308 1.00 93.75 91 ILE A CA 1
ATOM 774 C C . ILE A 1 91 ? -0.439 -1.026 3.934 1.00 93.75 91 ILE A C 1
ATOM 776 O O . ILE A 1 91 ? -1.402 -1.150 4.686 1.00 93.75 91 ILE A O 1
ATOM 780 N N . LYS A 1 92 ? 0.389 -2.046 3.682 1.00 94.44 92 LYS A N 1
ATOM 781 C CA . LYS A 1 92 ? 0.226 -3.379 4.287 1.00 94.44 92 LYS A CA 1
ATOM 782 C C . LYS A 1 92 ? 0.319 -3.345 5.807 1.00 94.44 92 LYS A C 1
ATOM 784 O O . LYS A 1 92 ? -0.497 -3.980 6.468 1.00 94.44 92 LYS A O 1
ATOM 789 N N . ASP A 1 93 ? 1.283 -2.608 6.351 1.00 93.25 93 ASP A N 1
ATOM 790 C CA . ASP A 1 93 ? 1.435 -2.475 7.799 1.00 93.25 93 ASP A CA 1
ATOM 791 C C . ASP A 1 93 ? 0.204 -1.801 8.421 1.00 93.25 93 ASP A C 1
ATOM 793 O O . ASP A 1 93 ? -0.266 -2.241 9.469 1.00 93.25 93 ASP A O 1
ATOM 797 N N . ARG A 1 94 ? -0.380 -0.804 7.740 1.00 90.44 94 ARG A N 1
ATOM 798 C CA . ARG A 1 94 ? -1.637 -0.166 8.165 1.00 90.44 94 ARG A CA 1
ATOM 799 C C . ARG A 1 94 ? -2.824 -1.122 8.128 1.00 90.44 94 ARG A C 1
ATOM 801 O O . ARG A 1 94 ? -3.558 -1.201 9.104 1.00 90.44 94 ARG A O 1
ATOM 808 N N . ILE A 1 95 ? -2.991 -1.882 7.044 1.00 93.69 95 ILE A N 1
ATOM 809 C CA . ILE A 1 95 ? -4.049 -2.902 6.952 1.00 93.69 95 ILE A CA 1
ATOM 810 C C . ILE A 1 95 ? -3.903 -3.919 8.089 1.00 93.69 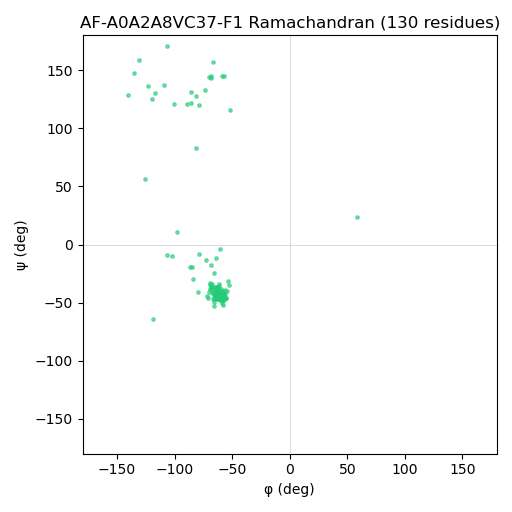95 ILE A C 1
ATOM 812 O O . ILE A 1 95 ? -4.894 -4.281 8.713 1.00 93.69 95 ILE A O 1
ATOM 816 N N . ARG A 1 96 ? -2.670 -4.322 8.422 1.00 93.31 96 ARG A N 1
ATOM 817 C CA . ARG A 1 96 ? -2.417 -5.232 9.545 1.00 93.31 96 ARG A CA 1
ATOM 818 C C . ARG A 1 96 ? -2.850 -4.636 10.887 1.00 93.31 96 ARG A C 1
ATOM 820 O O . ARG A 1 96 ? -3.407 -5.364 11.699 1.00 93.31 96 ARG A O 1
ATOM 827 N N . GLN A 1 97 ? -2.593 -3.350 11.127 1.00 90.38 97 GLN A N 1
ATOM 828 C CA . GLN A 1 97 ? -3.058 -2.665 12.342 1.00 90.38 97 GLN A CA 1
ATOM 829 C C . GLN A 1 97 ? -4.590 -2.614 12.397 1.00 90.38 97 GLN A C 1
ATOM 831 O O . GLN A 1 97 ? -5.176 -2.919 13.430 1.00 90.38 97 GLN A O 1
ATOM 836 N N . ILE A 1 98 ? -5.242 -2.312 11.271 1.00 91.12 98 ILE A N 1
ATOM 837 C CA . ILE A 1 98 ? -6.706 -2.339 11.162 1.00 91.12 98 ILE A CA 1
ATOM 838 C C . ILE A 1 98 ? -7.254 -3.736 11.490 1.00 91.12 98 ILE A C 1
ATOM 840 O O . ILE A 1 98 ? -8.159 -3.863 12.312 1.00 91.12 98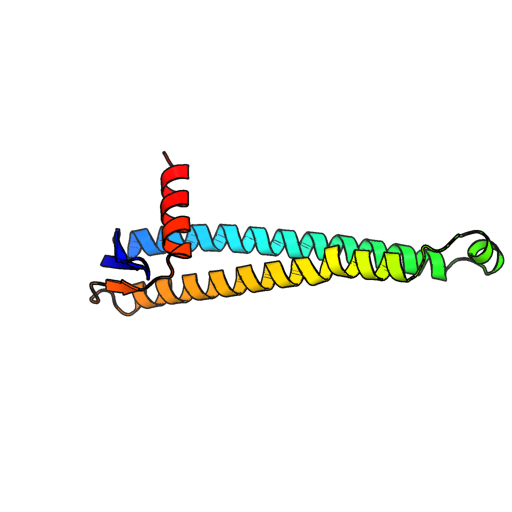 ILE A O 1
ATOM 844 N N . ASP A 1 99 ? -6.673 -4.787 10.908 1.00 92.12 99 ASP A N 1
ATOM 845 C CA . ASP A 1 99 ? -7.089 -6.172 11.147 1.00 92.12 99 ASP A CA 1
ATOM 846 C C . ASP A 1 99 ? -6.931 -6.588 12.615 1.00 92.12 99 ASP A C 1
ATOM 848 O O . ASP A 1 99 ? -7.768 -7.320 13.139 1.00 92.12 99 ASP A O 1
ATOM 852 N N . GLN A 1 100 ? -5.890 -6.097 13.295 1.00 89.69 100 GLN A N 1
ATOM 853 C CA . GLN A 1 100 ? -5.700 -6.320 14.729 1.00 89.69 100 GLN A CA 1
ATOM 854 C C . GLN A 1 100 ? -6.821 -5.679 15.550 1.00 89.69 100 GLN A C 1
ATOM 856 O O . GLN A 1 100 ? -7.384 -6.340 16.415 1.00 89.69 100 GLN A O 1
ATOM 861 N N . VAL A 1 101 ? -7.190 -4.431 15.254 1.00 87.06 101 VAL A N 1
ATOM 862 C CA . VAL A 1 101 ? -8.271 -3.738 15.971 1.00 87.06 101 VAL A CA 1
ATOM 863 C C . VAL A 1 101 ? -9.624 -4.404 15.715 1.00 87.06 101 VAL A C 1
ATOM 865 O O . VAL A 1 101 ? -10.383 -4.617 16.657 1.00 87.06 101 VAL A O 1
ATOM 868 N N . ILE A 1 102 ? -9.908 -4.809 14.473 1.00 89.38 102 ILE A N 1
ATOM 869 C CA . ILE A 1 102 ? -11.126 -5.563 14.140 1.00 89.38 102 ILE A CA 1
ATOM 870 C C . ILE A 1 102 ? -11.170 -6.895 14.903 1.00 89.38 102 ILE A C 1
ATOM 872 O O . ILE A 1 102 ? -12.225 -7.278 15.408 1.00 89.38 102 ILE A O 1
ATOM 876 N N . ALA A 1 103 ? -10.043 -7.607 15.008 1.00 88.25 103 ALA A N 1
ATOM 877 C CA . ALA A 1 103 ? -9.969 -8.847 15.779 1.00 88.25 103 ALA A CA 1
ATOM 878 C C . ALA A 1 103 ? -10.233 -8.607 17.275 1.00 88.25 103 ALA A C 1
ATOM 880 O O . ALA A 1 103 ? -11.052 -9.309 17.860 1.00 88.25 103 ALA A O 1
ATOM 881 N N . LEU A 1 104 ? -9.637 -7.563 17.865 1.00 84.50 104 LEU A N 1
ATOM 882 C CA . LEU A 1 104 ? -9.885 -7.179 19.261 1.00 84.50 104 LEU A CA 1
ATOM 883 C C . LEU A 1 104 ? -11.365 -6.863 19.517 1.00 84.50 104 LEU A C 1
ATOM 885 O O . LEU A 1 104 ? -11.926 -7.321 20.509 1.00 84.50 104 LEU A O 1
ATOM 889 N N . CYS A 1 105 ? -12.026 -6.162 18.590 1.00 82.75 105 CYS A N 1
ATOM 890 C CA . CYS A 1 105 ? -13.460 -5.872 18.686 1.00 82.75 105 CYS A CA 1
ATOM 891 C C . CYS A 1 105 ? -14.325 -7.144 18.692 1.00 82.75 105 CYS A C 1
ATOM 893 O O . CYS A 1 105 ? -15.375 -7.167 19.334 1.00 82.75 105 CYS A O 1
ATOM 895 N N . ARG A 1 106 ? -13.901 -8.192 17.970 1.00 81.31 106 ARG A N 1
ATOM 896 C CA . ARG A 1 106 ? -14.617 -9.476 17.876 1.00 81.31 106 ARG A CA 1
ATOM 897 C C . ARG A 1 106 ? -14.379 -10.375 19.086 1.00 81.31 106 ARG A C 1
ATOM 899 O O . ARG A 1 106 ? -15.324 -11.005 19.552 1.00 81.31 106 ARG A O 1
ATOM 906 N N . ASP A 1 107 ? -13.144 -10.431 19.577 1.00 79.31 107 ASP A N 1
ATOM 907 C CA . ASP A 1 107 ? -12.736 -11.349 20.645 1.00 79.31 107 ASP A CA 1
ATOM 908 C C . ASP A 1 107 ? -13.047 -10.796 22.048 1.00 79.31 107 ASP A C 1
ATOM 910 O O . ASP A 1 107 ? -13.342 -11.562 22.969 1.00 79.31 107 ASP A O 1
ATOM 914 N N . HIS A 1 108 ? -13.040 -9.469 22.213 1.00 64.62 108 HIS A N 1
ATOM 915 C CA . HIS A 1 108 ? -13.175 -8.793 23.504 1.00 64.62 108 HIS A CA 1
ATOM 916 C C . HIS A 1 108 ? -14.306 -7.759 23.514 1.00 64.62 108 HIS A C 1
ATOM 918 O O . HIS A 1 108 ? -14.109 -6.612 23.907 1.00 64.62 108 HIS A O 1
ATOM 924 N N . SER A 1 109 ? -15.539 -8.166 23.185 1.00 59.62 109 SER A N 1
ATOM 925 C CA . SER A 1 109 ? -16.711 -7.272 23.284 1.00 59.62 109 SER A CA 1
ATOM 926 C C . SER A 1 109 ? -16.997 -6.754 24.712 1.00 59.62 109 SER A C 1
ATOM 928 O O . SER A 1 109 ? -17.943 -5.990 24.900 1.00 59.62 109 SER A O 1
ATOM 930 N N . SER A 1 110 ? -16.243 -7.208 25.725 1.00 56.19 110 SER A N 1
ATOM 931 C CA . SER A 1 110 ? -16.329 -6.771 27.122 1.00 56.19 110 SER A CA 1
ATOM 932 C C . SER A 1 110 ? -15.176 -5.873 27.583 1.00 56.19 110 SER A C 1
ATOM 934 O O . SER A 1 110 ? -15.239 -5.382 28.708 1.00 56.19 110 SER A O 1
ATOM 936 N N . GLU A 1 111 ? -14.110 -5.692 26.793 1.00 61.16 111 GLU A N 1
ATOM 937 C CA . GLU A 1 111 ? -13.064 -4.721 27.133 1.00 61.16 111 GLU A CA 1
ATOM 938 C C . GLU A 1 111 ? -13.553 -3.319 26.757 1.00 61.16 111 GLU A C 1
ATOM 940 O O . GLU A 1 111 ? -13.915 -3.038 25.617 1.00 61.16 111 GLU A O 1
ATOM 945 N N . GLU A 1 112 ? -13.629 -2.430 27.749 1.00 66.38 112 GLU A N 1
ATOM 946 C CA . GLU A 1 112 ? -14.151 -1.076 27.547 1.00 66.38 112 GLU A CA 1
ATOM 947 C C . GLU A 1 112 ? -13.192 -0.180 26.759 1.00 66.38 112 GLU A C 1
ATOM 949 O O . GLU A 1 112 ? -13.628 0.886 26.323 1.00 66.38 112 GLU A O 1
ATOM 954 N N . GLU A 1 113 ? -11.927 -0.574 26.572 1.00 73.56 113 GLU A N 1
ATOM 955 C CA . GLU A 1 113 ? -10.887 0.278 25.999 1.00 73.56 113 GLU A CA 1
ATOM 956 C C . GLU A 1 113 ? -9.947 -0.467 25.038 1.00 73.56 113 GLU A C 1
ATOM 958 O O . GLU A 1 113 ? -9.373 -1.489 25.398 1.00 73.56 113 GLU A O 1
ATOM 963 N N . VAL A 1 114 ? -9.762 0.074 23.829 1.00 78.88 114 VAL A N 1
ATOM 964 C CA . VAL A 1 114 ? -8.800 -0.417 22.830 1.00 78.88 114 VAL A CA 1
ATOM 965 C C . VAL A 1 114 ? -7.798 0.685 22.516 1.00 78.88 114 VAL A C 1
ATOM 967 O O . VAL A 1 114 ? -8.175 1.797 22.135 1.00 78.88 114 VAL A O 1
ATOM 970 N N . GLU A 1 115 ? -6.513 0.369 22.661 1.00 78.62 115 GLU A N 1
ATOM 971 C CA . GLU A 1 115 ? -5.428 1.268 22.277 1.00 78.62 115 GLU A CA 1
ATOM 972 C C . GLU A 1 115 ? -5.162 1.187 20.771 1.00 78.62 115 GLU A C 1
ATOM 974 O O . GLU A 1 115 ? -4.962 0.109 20.207 1.00 78.62 115 GLU A O 1
ATOM 979 N N . VAL A 1 116 ? -5.143 2.344 20.112 1.00 82.75 116 VAL A N 1
ATOM 980 C CA . VAL A 1 116 ? -4.808 2.479 18.690 1.00 82.75 116 VAL A CA 1
ATOM 981 C C . VAL A 1 116 ? -3.775 3.579 18.490 1.00 82.75 116 VAL A C 1
ATOM 983 O O . VAL A 1 116 ? -3.633 4.499 19.293 1.00 82.75 116 VAL A O 1
ATOM 986 N N . THR A 1 117 ? -3.058 3.539 17.373 1.00 85.12 117 THR A N 1
ATOM 987 C CA . THR A 1 117 ? -2.130 4.618 17.029 1.00 85.12 117 THR A CA 1
ATOM 988 C C . THR A 1 117 ? -2.897 5.903 16.695 1.00 85.12 117 THR A C 1
ATOM 990 O O . THR A 1 117 ? -3.926 5.866 16.021 1.00 85.12 117 THR A O 1
ATOM 993 N N . SER A 1 118 ? -2.357 7.067 17.071 1.00 83.06 118 SER A N 1
ATOM 994 C CA . SER A 1 118 ? -2.953 8.391 16.789 1.00 83.06 118 SER A CA 1
ATOM 995 C C . SER A 1 118 ? -3.259 8.632 15.307 1.00 83.06 118 SER A C 1
ATOM 997 O O . SER A 1 118 ? -4.241 9.283 14.955 1.00 83.06 118 SER A O 1
ATOM 999 N N . MET A 1 119 ? -2.454 8.044 14.425 1.00 81.94 119 MET A N 1
ATOM 1000 C CA . MET A 1 119 ? -2.670 8.061 12.983 1.00 81.94 119 MET A CA 1
ATOM 1001 C C . MET A 1 119 ? -3.983 7.371 12.564 1.00 81.94 119 MET A C 1
ATOM 1003 O O . MET A 1 119 ? -4.663 7.860 11.667 1.00 81.94 119 MET A O 1
ATOM 1007 N N . MET A 1 120 ? -4.365 6.263 13.213 1.00 83.38 120 MET A N 1
ATOM 1008 C CA . MET A 1 120 ? -5.642 5.584 12.954 1.00 83.38 120 MET A CA 1
ATOM 1009 C C . MET A 1 120 ? -6.816 6.419 13.461 1.00 83.38 120 MET A C 1
ATOM 1011 O O . MET A 1 120 ? -7.812 6.562 12.758 1.00 83.38 120 MET A O 1
ATOM 1015 N N . THR A 1 121 ? -6.677 7.035 14.637 1.00 85.31 121 THR A N 1
ATOM 1016 C CA . THR A 1 121 ? -7.667 7.976 15.181 1.00 85.31 121 THR A CA 1
ATOM 1017 C C . THR A 1 121 ? -7.937 9.118 14.203 1.00 85.31 121 THR A C 1
ATOM 1019 O O . THR A 1 121 ? -9.086 9.485 13.971 1.00 85.31 121 THR A O 1
ATOM 1022 N N . GLU A 1 122 ? -6.890 9.666 13.584 1.00 85.62 122 GLU A N 1
ATOM 1023 C CA . GLU A 1 122 ? -7.025 10.705 12.561 1.00 85.62 122 GLU A CA 1
ATOM 1024 C C . GLU A 1 122 ? -7.692 10.196 11.282 1.00 85.62 122 GLU A C 1
ATOM 1026 O O . GLU A 1 122 ? -8.535 10.900 10.728 1.00 85.62 122 GLU A O 1
ATOM 1031 N N . GLU A 1 123 ? -7.378 8.981 10.823 1.00 84.50 123 GLU A N 1
ATOM 1032 C CA . GLU A 1 123 ? -8.058 8.375 9.671 1.00 84.50 123 GLU A CA 1
ATOM 1033 C C . GLU A 1 123 ? -9.557 8.166 9.938 1.00 84.50 123 GLU A C 1
ATOM 1035 O O . GLU A 1 123 ? -10.373 8.557 9.105 1.00 84.50 123 GLU A O 1
ATOM 1040 N N . ILE A 1 124 ? -9.931 7.664 11.118 1.00 85.94 124 ILE A N 1
ATOM 1041 C CA . ILE A 1 124 ? -11.332 7.494 11.539 1.00 85.94 124 ILE A CA 1
ATOM 1042 C C . ILE A 1 124 ? -12.055 8.850 11.591 1.00 85.94 124 ILE A C 1
ATOM 1044 O O . ILE A 1 124 ? -13.165 8.997 11.075 1.00 85.94 124 ILE A O 1
ATOM 1048 N N . LEU A 1 125 ? -11.425 9.874 12.175 1.00 85.31 125 LEU A N 1
ATOM 1049 C CA . LEU A 1 125 ? -11.999 11.222 12.245 1.00 85.31 125 LEU A CA 1
ATOM 1050 C C . LEU A 1 125 ? -12.167 11.856 10.860 1.00 85.31 125 LEU A C 1
ATOM 1052 O O . LEU A 1 125 ? -13.172 12.520 10.608 1.00 85.31 125 LEU A O 1
ATOM 1056 N N . ASN A 1 126 ? -11.196 11.672 9.967 1.00 85.88 126 ASN A N 1
ATOM 1057 C CA . ASN A 1 126 ? -11.263 12.189 8.602 1.00 85.88 126 ASN A CA 1
ATOM 1058 C C . ASN A 1 126 ? -12.327 11.466 7.776 1.00 85.88 126 ASN A C 1
ATOM 1060 O O . ASN A 1 126 ? -13.036 12.119 7.015 1.00 85.88 126 ASN A O 1
ATOM 1064 N N . TYR A 1 127 ? -12.473 10.152 7.960 1.00 82.62 127 TYR A N 1
ATOM 1065 C CA . TYR A 1 127 ? -13.539 9.375 7.337 1.00 82.62 127 TYR A CA 1
ATOM 1066 C C . TYR A 1 127 ? -14.919 9.921 7.722 1.00 82.62 127 TYR A C 1
ATOM 1068 O O . TYR A 1 127 ? -15.739 10.206 6.854 1.00 82.62 127 TYR A O 1
ATOM 1076 N N . ARG A 1 128 ? -15.134 10.188 9.017 1.00 77.88 128 ARG A N 1
ATOM 1077 C CA . ARG A 1 128 ? -16.380 10.779 9.522 1.00 77.88 128 ARG A CA 1
ATOM 1078 C C . ARG A 1 128 ? -16.649 12.177 8.961 1.00 77.88 128 ARG A C 1
ATOM 1080 O O . ARG A 1 128 ? -17.758 12.450 8.524 1.00 77.88 128 ARG A O 1
ATOM 1087 N N . LYS A 1 129 ? -15.637 13.050 8.929 1.00 79.19 129 LYS A N 1
ATOM 1088 C CA . LYS A 1 129 ? -15.762 14.404 8.354 1.00 79.19 129 LYS A CA 1
ATOM 1089 C C . LYS A 1 129 ? -16.014 14.407 6.846 1.00 79.19 129 LYS A C 1
ATOM 1091 O O . LYS A 1 129 ? -16.514 15.394 6.334 1.00 79.19 129 LYS A O 1
ATOM 1096 N N . GLY A 1 130 ? -15.623 13.350 6.135 1.00 71.62 130 GLY A N 1
ATOM 1097 C CA . GLY A 1 130 ? -15.895 13.198 4.705 1.00 71.62 130 GLY A CA 1
ATOM 1098 C C . GLY A 1 130 ? -17.324 12.745 4.385 1.00 71.62 130 GLY A C 1
ATOM 1099 O O . GLY A 1 130 ? -17.677 12.706 3.209 1.00 71.62 130 GLY A O 1
ATOM 1100 N N . GLN A 1 131 ? -18.116 12.382 5.402 1.00 58.16 131 GLN A N 1
ATOM 1101 C CA . GLN A 1 131 ? -19.513 11.950 5.274 1.00 58.16 131 GLN A CA 1
ATOM 1102 C C . GLN A 1 131 ? -20.532 13.044 5.664 1.00 58.16 131 GLN A C 1
ATOM 1104 O O . GLN A 1 131 ? -21.724 12.857 5.419 1.00 58.16 131 GLN A O 1
ATOM 1109 N N . GLU A 1 132 ? -20.080 14.160 6.255 1.00 46.91 132 GLU A N 1
ATOM 1110 C CA . GLU A 1 132 ? -20.873 15.378 6.534 1.00 46.91 132 GLU A CA 1
ATOM 1111 C C . GLU A 1 132 ? -20.772 16.390 5.382 1.00 46.91 132 GLU A C 1
ATOM 1113 O O . GLU A 1 132 ? -21.813 17.009 5.057 1.00 46.91 132 GLU A O 1
#

Foldseek 3Di:
DWEAEPVRDTDDDQLVRLLVLLVVVLVVLVVVLVVLVVQLVVVVVVVVVVVVVLVPDDPVVVVVPDDPDPVVVVVCCCVSPVVSVVVSVVSVVVSVQSVVSNVCSVPCVPDRYDYHYVVVVVVSVVSVVVVD

Sequence (132 aa):
MKIRDELNRTLDYACDELTDILQDIKSHREHEMDELKHKIKRYEDKKRAEETFYRSLSPVRKFFASRPPSHHQAVEYMVHVKDRLKQINVIKDRIRQIDQVIALCRDHSSEEEVEVTSMMTEEILNYRKGQE

Nearest PDB structures (foldseek):
  5bw9-assembly1_G  TM=5.548E-01  e=5.782E+00  Saccharomyces cerevisiae S288C
  5dxh-assembly2_E  TM=3.818E-01  e=4.478E+00  Bos taurus

Solvent-accessible surface area (backbone atoms only — not comparable to full-atom values): 7325 Å² total; per-residue (Å²): 69,32,38,32,26,88,80,72,51,72,47,82,39,53,56,68,61,49,39,53,53,48,52,50,54,41,51,54,49,52,51,53,43,50,51,48,52,50,56,29,50,55,52,52,53,50,50,53,48,55,50,51,52,57,66,71,45,53,74,72,56,48,72,72,52,80,71,80,58,69,65,61,57,52,53,50,46,41,60,55,40,53,53,45,51,52,52,42,50,53,50,51,54,50,45,52,53,49,53,50,53,45,47,46,44,70,77,39,81,79,56,61,66,46,84,46,58,54,69,57,56,48,52,56,53,50,54,55,63,73,75,112

Mean predicted aligned error: 7.58 Å

Secondary structure (DSSP, 8-state):
-EEEETT--EEE--HHHHHHHHHHHHHHHHHHHHHHHHHHHHHHHHHHHHHHHHHHS-HHHHHHS-PPPHHHHHHHHIIIIIHHHHHHHHHHHHHHHHHHHHHHHHH-TT-SEEEE-HHHHHHHHHHHHT--

pLDDT: mean 85.59, std 9.35, range [46.91, 96.81]

Radius of gyration: 22.89 Å; Cα contacts (8 Å, |Δi|>4): 85; chains: 1; bounding box: 45×27×65 Å